Protein AF-A0A5C7ZIJ4-F1 (afdb_monomer_lite)

Foldseek 3Di:
DDDPDDPVVVVVVVVVVVVVVPPPPQPPQPLPDPVLLVVLVVCCVPPVDDSVVVSVVSRD

Radius of gyration: 23.5 Å; chains: 1; bounding box: 43×25×66 Å

Stru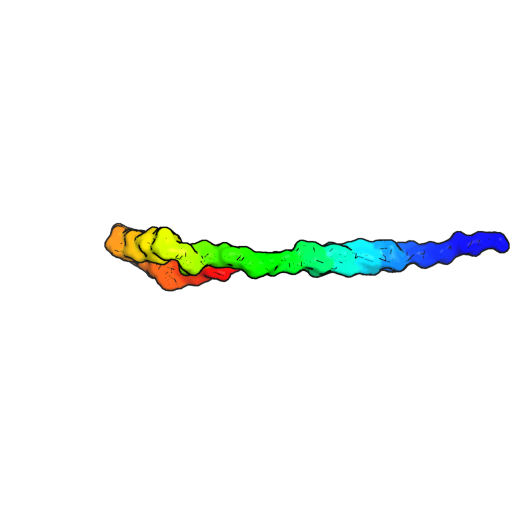cture (mmCIF, N/CA/C/O backbone):
data_AF-A0A5C7ZIJ4-F1
#
_entry.id   AF-A0A5C7ZIJ4-F1
#
loop_
_atom_site.group_PDB
_atom_site.id
_atom_site.type_symbol
_atom_site.label_atom_id
_atom_site.label_alt_id
_atom_site.label_comp_id
_atom_site.label_asym_id
_atom_site.label_entity_id
_atom_site.label_seq_id
_atom_site.pdbx_PDB_ins_code
_atom_site.Cartn_x
_atom_site.Cartn_y
_atom_site.Cartn_z
_atom_site.occupancy
_atom_site.B_iso_or_equiv
_atom_site.auth_seq_id
_atom_site.auth_comp_id
_atom_site.auth_asym_id
_atom_site.auth_atom_id
_atom_site.pdbx_PDB_model_num
ATOM 1 N N . MET A 1 1 ? 30.828 -14.576 -56.025 1.00 47.03 1 MET A N 1
ATOM 2 C CA . MET A 1 1 ? 31.272 -13.685 -54.933 1.00 47.03 1 MET A CA 1
ATOM 3 C C . MET A 1 1 ? 30.153 -12.686 -54.683 1.00 47.03 1 MET A C 1
ATOM 5 O O . MET A 1 1 ? 29.830 -11.968 -55.614 1.00 47.03 1 MET A O 1
ATOM 9 N N . SER A 1 2 ? 29.509 -12.752 -53.515 1.00 40.81 2 SER A N 1
ATOM 10 C CA . SER A 1 2 ? 28.816 -11.658 -52.799 1.00 40.81 2 SER A CA 1
ATOM 11 C C . SER A 1 2 ? 27.666 -12.215 -51.967 1.00 40.81 2 SER A C 1
ATOM 13 O O . SER A 1 2 ? 26.591 -12.548 -52.454 1.00 40.81 2 SER A O 1
ATOM 15 N N . ARG A 1 3 ? 27.974 -12.353 -50.678 1.00 57.94 3 ARG A N 1
ATOM 16 C CA . ARG A 1 3 ? 27.071 -12.666 -49.579 1.00 57.94 3 ARG A CA 1
ATOM 17 C C . ARG A 1 3 ? 26.240 -11.412 -49.309 1.00 57.94 3 ARG A C 1
ATOM 19 O O . ARG A 1 3 ? 26.814 -10.401 -48.923 1.00 57.94 3 ARG A O 1
ATOM 26 N N . ILE A 1 4 ? 24.924 -11.468 -49.478 1.00 57.62 4 ILE A N 1
ATOM 27 C CA . ILE A 1 4 ? 24.025 -10.442 -48.933 1.00 57.62 4 ILE A CA 1
ATOM 28 C C . ILE A 1 4 ? 23.153 -11.161 -47.911 1.00 57.62 4 ILE A C 1
ATOM 30 O O . ILE A 1 4 ? 22.101 -11.721 -48.204 1.00 57.62 4 ILE A O 1
ATOM 34 N N . PHE A 1 5 ? 23.736 -11.268 -46.722 1.00 52.81 5 PHE A N 1
ATOM 35 C CA . PHE A 1 5 ? 23.190 -11.921 -45.546 1.00 52.81 5 PHE A CA 1
ATOM 36 C C . PHE A 1 5 ? 22.015 -11.086 -45.020 1.00 52.81 5 PHE A C 1
ATOM 38 O O . PHE A 1 5 ? 22.089 -9.861 -44.944 1.00 52.81 5 PHE A O 1
ATOM 45 N N . ALA A 1 6 ? 20.924 -11.770 -44.696 1.00 56.62 6 ALA A N 1
ATOM 46 C CA . ALA A 1 6 ? 19.665 -11.236 -44.201 1.00 56.62 6 ALA A CA 1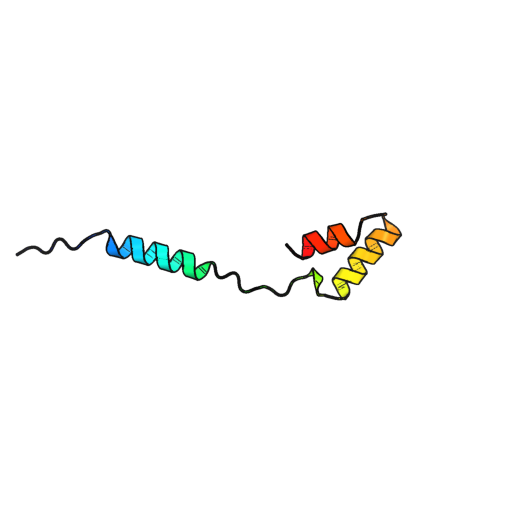
ATOM 47 C C . ALA A 1 6 ? 19.821 -10.126 -43.129 1.00 56.62 6 ALA A C 1
ATOM 49 O O . ALA A 1 6 ? 20.280 -10.421 -42.025 1.00 56.62 6 ALA A O 1
ATOM 50 N N . PRO A 1 7 ? 19.322 -8.892 -43.357 1.00 54.41 7 PRO A N 1
ATOM 51 C CA . PRO A 1 7 ? 19.285 -7.853 -42.321 1.00 54.41 7 PRO A CA 1
ATOM 52 C C . PRO A 1 7 ? 18.167 -8.083 -41.285 1.00 54.41 7 PRO A C 1
ATOM 54 O O . PRO A 1 7 ? 17.993 -7.284 -40.371 1.00 54.41 7 PRO A O 1
ATOM 57 N N . ARG A 1 8 ? 17.382 -9.165 -41.412 1.00 53.88 8 ARG A N 1
ATOM 58 C CA . ARG A 1 8 ? 16.194 -9.430 -40.579 1.00 53.88 8 ARG A CA 1
ATOM 59 C C . ARG A 1 8 ? 16.464 -10.276 -39.336 1.00 53.88 8 ARG A C 1
ATOM 61 O O . ARG A 1 8 ? 15.696 -10.207 -38.385 1.00 53.88 8 ARG A O 1
ATOM 68 N N . LEU A 1 9 ? 17.561 -11.030 -39.326 1.00 56.53 9 LEU A N 1
ATOM 69 C CA . LEU A 1 9 ? 17.991 -11.820 -38.170 1.00 56.53 9 LEU A CA 1
ATOM 70 C C . LEU A 1 9 ? 18.389 -10.961 -36.954 1.00 56.53 9 LEU A C 1
ATOM 72 O O . LEU A 1 9 ? 17.896 -11.254 -35.868 1.00 56.53 9 LEU A O 1
ATOM 76 N N . PRO A 1 10 ? 19.198 -9.887 -37.080 1.00 60.31 10 PRO A N 1
ATOM 77 C CA . PRO A 1 10 ? 19.594 -9.100 -35.910 1.00 60.31 10 PRO A CA 1
ATOM 78 C C . PRO A 1 10 ? 18.416 -8.348 -35.282 1.00 60.31 10 PRO A C 1
ATOM 80 O O . PRO A 1 10 ? 18.353 -8.242 -34.064 1.00 60.31 10 PRO A O 1
ATOM 83 N N . ALA A 1 11 ? 17.456 -7.884 -36.089 1.00 62.94 11 ALA A N 1
ATOM 84 C CA . ALA A 1 11 ? 16.261 -7.197 -35.596 1.00 62.94 11 ALA A CA 1
ATOM 85 C C . ALA A 1 11 ? 15.347 -8.125 -34.774 1.00 62.94 11 ALA A C 1
ATOM 87 O O . ALA A 1 11 ? 14.826 -7.715 -33.740 1.00 62.94 11 ALA A O 1
ATOM 88 N N . LEU A 1 12 ? 15.191 -9.384 -35.200 1.00 61.50 12 LEU A N 1
ATOM 89 C CA . LEU A 1 12 ? 14.424 -10.391 -34.459 1.00 61.50 12 LEU A CA 1
ATOM 90 C C . LEU A 1 12 ? 15.119 -10.795 -33.152 1.00 61.50 12 LEU A C 1
ATOM 92 O O . LEU A 1 12 ? 14.448 -10.979 -32.140 1.00 61.50 12 LEU A O 1
ATOM 96 N N . ILE A 1 13 ? 16.454 -10.879 -33.153 1.00 65.25 13 ILE A N 1
ATOM 97 C CA . ILE A 1 13 ? 17.240 -11.151 -31.941 1.00 65.25 13 ILE A CA 1
ATOM 98 C C . ILE A 1 13 ? 17.126 -9.978 -30.957 1.00 65.25 13 ILE A C 1
ATOM 100 O O . ILE A 1 13 ? 16.873 -10.212 -29.778 1.00 65.25 13 ILE A O 1
ATOM 104 N N . LEU A 1 14 ? 17.223 -8.730 -31.435 1.00 64.44 14 LEU A N 1
ATOM 105 C CA . LEU A 1 14 ? 17.052 -7.536 -30.598 1.00 64.44 14 LEU A CA 1
ATOM 106 C C . LEU A 1 14 ? 15.665 -7.497 -29.941 1.00 64.44 14 LEU A C 1
ATOM 108 O O . LEU A 1 14 ? 15.556 -7.243 -28.742 1.00 64.44 14 LEU A O 1
ATOM 112 N N . LEU A 1 15 ? 14.612 -7.793 -30.709 1.00 64.62 15 LEU A N 1
ATOM 113 C CA . LEU A 1 15 ? 13.240 -7.808 -30.204 1.00 64.62 15 LEU A CA 1
ATOM 114 C C . LEU A 1 15 ? 13.032 -8.910 -29.151 1.00 64.62 15 LEU A C 1
ATOM 116 O O . LEU A 1 15 ? 12.441 -8.643 -28.108 1.00 64.62 15 LEU A O 1
ATOM 120 N N . ALA A 1 16 ? 13.589 -10.107 -29.373 1.00 60.62 16 ALA A N 1
ATOM 121 C CA . ALA A 1 16 ? 13.529 -11.214 -28.418 1.00 60.62 16 ALA A CA 1
ATOM 122 C C . ALA A 1 16 ? 14.279 -10.909 -27.107 1.00 60.62 16 ALA A C 1
ATOM 124 O O . ALA A 1 16 ? 13.790 -11.234 -26.021 1.00 60.62 16 ALA A O 1
ATOM 125 N N . THR A 1 17 ? 15.436 -10.237 -27.184 1.00 60.41 17 THR A N 1
ATOM 126 C CA . THR A 1 17 ? 16.175 -9.803 -25.986 1.00 60.41 17 THR A CA 1
ATOM 127 C C . THR A 1 17 ? 15.435 -8.726 -25.189 1.00 60.41 17 THR A C 1
ATOM 129 O O . THR A 1 17 ? 15.527 -8.711 -23.964 1.00 60.41 17 THR A O 1
ATOM 132 N N . LEU A 1 18 ? 14.646 -7.869 -25.849 1.00 61.41 18 LEU A N 1
ATOM 133 C CA . LEU A 1 18 ? 13.881 -6.808 -25.186 1.00 61.41 18 LEU A CA 1
ATOM 134 C C . LEU A 1 18 ? 12.678 -7.356 -24.396 1.00 61.41 18 LEU A C 1
ATOM 136 O O . LEU A 1 18 ? 12.385 -6.875 -23.303 1.00 61.41 18 LEU A O 1
ATOM 140 N N . THR A 1 19 ? 12.023 -8.405 -24.904 1.00 59.62 19 THR A N 1
ATOM 141 C CA . THR A 1 19 ? 10.947 -9.121 -24.190 1.00 59.62 19 THR A CA 1
ATOM 142 C C . THR A 1 19 ? 11.451 -9.987 -23.035 1.00 59.62 19 THR A C 1
ATOM 144 O O . THR A 1 19 ? 10.726 -10.220 -22.074 1.00 59.62 19 THR A O 1
ATOM 147 N N . ALA A 1 20 ? 12.699 -10.461 -23.087 1.00 55.59 20 ALA A N 1
ATOM 148 C CA . ALA A 1 20 ? 13.290 -11.201 -21.970 1.00 55.59 20 ALA A CA 1
ATOM 149 C C . ALA A 1 20 ? 13.629 -10.274 -20.788 1.00 55.59 20 ALA A C 1
ATOM 151 O O . ALA A 1 20 ? 13.492 -10.677 -19.635 1.00 55.59 20 ALA A O 1
ATOM 152 N N . ALA A 1 21 ? 13.997 -9.018 -21.072 1.00 55.84 21 ALA A N 1
ATOM 153 C CA . ALA A 1 21 ? 14.293 -7.991 -20.070 1.00 55.84 21 ALA A CA 1
ATOM 154 C C . ALA A 1 21 ? 13.048 -7.438 -19.347 1.00 55.84 21 ALA A C 1
ATOM 156 O O . ALA A 1 21 ? 13.183 -6.711 -18.369 1.00 55.84 21 ALA A O 1
ATOM 157 N N . THR A 1 22 ? 11.840 -7.788 -19.802 1.00 58.12 22 THR A N 1
ATOM 158 C CA . THR A 1 22 ? 10.562 -7.438 -19.154 1.00 58.12 22 THR A CA 1
ATOM 159 C C . THR A 1 22 ? 10.059 -8.515 -18.196 1.00 58.12 22 THR A C 1
ATOM 161 O O . THR A 1 22 ? 8.907 -8.465 -17.769 1.00 58.12 22 THR A O 1
ATOM 164 N N . HIS A 1 23 ? 10.918 -9.454 -17.782 1.00 54.03 23 HIS A N 1
ATOM 165 C CA . HIS A 1 23 ? 10.699 -10.147 -16.515 1.00 54.03 23 HIS A CA 1
ATOM 166 C C . HIS A 1 23 ? 10.860 -9.119 -15.393 1.00 54.03 23 HIS A C 1
ATOM 168 O O . HIS A 1 23 ? 11.925 -8.987 -14.793 1.00 54.03 23 HIS A O 1
ATOM 174 N N . ALA A 1 24 ? 9.788 -8.365 -15.139 1.00 54.94 24 ALA A N 1
ATOM 175 C CA . ALA A 1 24 ? 9.542 -7.775 -13.843 1.00 54.94 24 ALA A CA 1
ATOM 176 C C . ALA A 1 24 ? 9.577 -8.951 -12.869 1.00 54.94 24 ALA A C 1
ATOM 178 O O . ALA A 1 24 ? 8.629 -9.730 -12.773 1.00 54.94 24 ALA A O 1
ATOM 179 N N . ALA A 1 25 ? 10.737 -9.150 -12.242 1.00 55.81 25 ALA A N 1
ATOM 180 C CA . ALA A 1 25 ? 10.830 -9.959 -11.048 1.00 55.81 25 ALA A CA 1
ATOM 181 C C . ALA A 1 25 ? 9.671 -9.514 -10.164 1.00 55.81 25 ALA A C 1
ATOM 183 O O . ALA A 1 25 ? 9.490 -8.306 -10.008 1.00 55.81 25 ALA A O 1
ATOM 184 N N . THR A 1 26 ? 8.868 -10.461 -9.677 1.00 59.94 26 THR A N 1
ATOM 185 C CA . THR A 1 26 ? 7.819 -10.203 -8.694 1.00 59.94 26 THR A CA 1
ATOM 186 C C . THR A 1 26 ? 8.471 -9.423 -7.562 1.00 59.94 26 THR A C 1
ATOM 188 O O . THR A 1 26 ? 9.190 -9.992 -6.740 1.00 59.94 26 THR A O 1
ATOM 191 N N . ALA A 1 27 ? 8.357 -8.098 -7.620 1.00 65.19 27 ALA A N 1
ATOM 192 C CA . ALA A 1 27 ? 8.971 -7.234 -6.643 1.00 65.19 27 ALA A CA 1
ATOM 193 C C . ALA A 1 27 ? 8.221 -7.498 -5.337 1.00 65.19 27 ALA A C 1
ATOM 195 O O . ALA A 1 27 ? 7.008 -7.727 -5.388 1.00 65.19 27 ALA A O 1
ATOM 196 N N . PRO A 1 28 ? 8.911 -7.527 -4.188 1.00 67.56 28 PRO A N 1
ATOM 197 C CA . PRO A 1 28 ? 8.217 -7.579 -2.912 1.00 67.56 28 PRO A CA 1
ATOM 198 C C . PRO A 1 28 ? 7.182 -6.451 -2.898 1.00 67.56 28 PRO A C 1
ATOM 200 O O . PRO A 1 28 ? 7.527 -5.289 -3.130 1.00 67.56 28 PRO A O 1
ATOM 203 N N . SER A 1 29 ? 5.911 -6.819 -2.736 1.00 78.69 29 SER A N 1
ATOM 204 C CA . SER A 1 29 ? 4.828 -5.850 -2.738 1.00 78.69 29 SER A CA 1
ATOM 205 C C . SER A 1 29 ? 4.929 -5.005 -1.477 1.00 78.69 29 SER A C 1
ATOM 207 O O . SER A 1 29 ? 5.146 -5.531 -0.386 1.00 78.69 29 SER A O 1
ATOM 209 N N . PHE A 1 30 ? 4.738 -3.694 -1.611 1.00 82.75 30 PHE A N 1
ATOM 210 C CA . PHE A 1 30 ? 4.629 -2.816 -0.446 1.00 82.75 30 PHE A CA 1
ATOM 211 C C . PHE A 1 30 ? 3.413 -3.182 0.418 1.00 82.75 30 PHE A C 1
ATOM 213 O O . PHE A 1 30 ? 3.416 -2.911 1.613 1.00 82.75 30 PHE A O 1
ATOM 220 N N . ALA A 1 31 ? 2.392 -3.826 -0.157 1.00 81.88 31 ALA A N 1
ATOM 221 C CA . ALA A 1 31 ? 1.207 -4.252 0.579 1.00 81.88 31 ALA A CA 1
ATOM 222 C C . ALA A 1 31 ? 1.479 -5.377 1.596 1.00 81.88 31 ALA A C 1
ATOM 224 O O . ALA A 1 31 ? 0.696 -5.535 2.530 1.00 81.88 31 ALA A O 1
ATOM 225 N N . ASP A 1 32 ? 2.578 -6.125 1.449 1.00 81.81 32 ASP A N 1
ATOM 226 C CA . ASP A 1 32 ? 2.976 -7.177 2.395 1.00 81.81 32 ASP A CA 1
ATO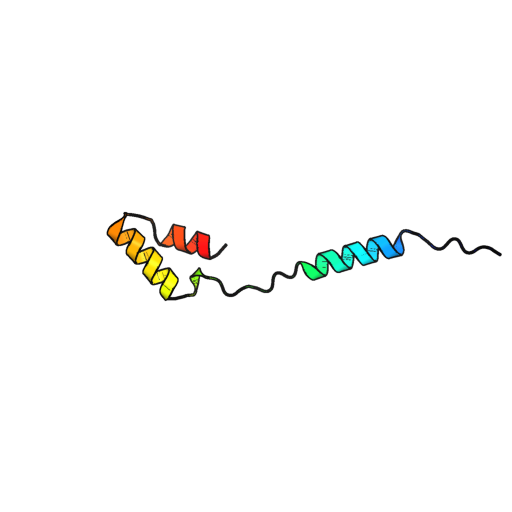M 227 C C . ASP A 1 32 ? 3.768 -6.635 3.605 1.00 81.81 32 ASP A C 1
ATOM 229 O O . ASP A 1 32 ? 4.068 -7.384 4.536 1.00 81.81 32 ASP A O 1
ATOM 233 N N . ASP A 1 33 ? 4.122 -5.344 3.620 1.00 89.31 33 ASP A N 1
ATOM 234 C CA . ASP A 1 33 ? 4.852 -4.727 4.730 1.00 89.31 33 ASP A CA 1
ATOM 235 C C . ASP A 1 33 ? 3.892 -4.294 5.853 1.00 89.31 33 ASP A C 1
ATOM 237 O O . ASP A 1 33 ? 2.985 -3.476 5.660 1.00 89.31 33 ASP A O 1
ATOM 241 N N . GLU A 1 34 ? 4.125 -4.791 7.070 1.00 89.94 34 GLU A N 1
ATOM 242 C CA . GLU A 1 34 ? 3.334 -4.435 8.253 1.00 89.94 34 GLU A CA 1
ATOM 243 C C . GLU A 1 34 ? 3.326 -2.921 8.538 1.00 89.94 34 GLU A C 1
ATOM 245 O O . GLU A 1 34 ? 2.335 -2.389 9.043 1.00 89.94 34 GLU A O 1
ATOM 250 N N . GLN A 1 35 ? 4.392 -2.194 8.180 1.00 92.69 35 GLN A N 1
ATOM 251 C CA . GLN A 1 35 ? 4.458 -0.732 8.299 1.00 92.69 35 GLN A CA 1
ATOM 252 C C . GLN A 1 35 ? 3.444 -0.040 7.375 1.00 92.69 35 GLN A C 1
ATOM 254 O O . GLN A 1 35 ? 2.852 0.976 7.746 1.00 92.69 35 GLN A O 1
ATOM 259 N N . VAL A 1 36 ? 3.218 -0.592 6.183 1.00 91.44 36 VAL A N 1
ATOM 260 C CA . VAL A 1 36 ? 2.305 -0.039 5.173 1.00 91.44 36 VAL A CA 1
ATOM 261 C C . VAL A 1 36 ? 0.857 -0.320 5.556 1.00 91.44 36 VAL A C 1
ATOM 263 O O . VAL A 1 36 ? 0.006 0.566 5.449 1.00 91.44 36 VAL A O 1
ATOM 266 N N . VAL A 1 37 ? 0.586 -1.506 6.103 1.00 91.56 37 VAL A N 1
ATOM 267 C CA . VAL A 1 37 ? -0.719 -1.846 6.687 1.00 91.56 37 VAL A CA 1
ATOM 268 C C . VAL A 1 37 ? -1.053 -0.915 7.855 1.00 91.56 37 VAL A C 1
ATOM 270 O O . VAL A 1 37 ? -2.161 -0.374 7.920 1.00 91.56 37 VAL A O 1
ATOM 273 N N . ALA A 1 38 ? -0.092 -0.661 8.749 1.00 94.81 38 ALA A N 1
ATOM 274 C CA . ALA A 1 38 ? -0.270 0.273 9.859 1.00 94.81 38 ALA A CA 1
ATOM 275 C C . ALA A 1 38 ? -0.522 1.711 9.372 1.00 94.81 38 ALA A C 1
ATOM 277 O O . ALA A 1 38 ? -1.392 2.396 9.909 1.00 94.81 38 ALA A O 1
ATOM 278 N N . PHE A 1 39 ? 0.179 2.154 8.325 1.00 94.12 39 PHE A N 1
ATOM 279 C CA . PHE A 1 39 ? -0.032 3.465 7.710 1.00 94.12 39 PHE A CA 1
ATOM 280 C C . PHE A 1 39 ? -1.427 3.605 7.087 1.00 94.12 39 PHE A C 1
ATOM 282 O O . PHE A 1 39 ? -2.123 4.587 7.347 1.00 94.12 39 PHE A O 1
ATOM 289 N N . ALA A 1 40 ? -1.871 2.614 6.309 1.00 95.06 40 ALA A N 1
ATOM 290 C CA . ALA A 1 40 ? -3.204 2.618 5.711 1.00 95.06 40 ALA A CA 1
ATOM 291 C C . ALA A 1 40 ? -4.302 2.661 6.790 1.00 95.06 40 ALA A C 1
ATOM 293 O O . ALA A 1 40 ? -5.289 3.386 6.654 1.00 95.06 40 ALA A O 1
ATOM 294 N N . ARG A 1 41 ? -4.096 1.950 7.907 1.00 94.94 41 ARG A N 1
ATOM 295 C CA . ARG A 1 41 ? -4.993 1.978 9.072 1.00 94.94 41 ARG A CA 1
ATOM 296 C C . ARG A 1 41 ? -4.974 3.314 9.816 1.00 94.94 41 ARG A C 1
ATOM 298 O O . ARG A 1 41 ? -6.035 3.759 10.246 1.00 94.94 41 ARG A O 1
ATOM 305 N N . ASP A 1 42 ? -3.822 3.972 9.944 1.00 96.25 42 ASP A N 1
ATOM 306 C CA . ASP A 1 42 ? -3.729 5.321 10.527 1.00 96.25 42 ASP A CA 1
ATOM 307 C C . ASP A 1 42 ? -4.494 6.347 9.674 1.00 96.25 42 ASP A C 1
ATOM 309 O O . ASP A 1 42 ? -5.255 7.163 10.200 1.00 96.25 42 ASP A O 1
ATOM 313 N N . LEU A 1 43 ? -4.366 6.260 8.346 1.00 95.44 43 LEU A N 1
ATOM 314 C CA . LEU A 1 43 ? -5.100 7.118 7.415 1.00 95.44 43 LEU A CA 1
ATOM 315 C C . LEU A 1 43 ? -6.612 6.881 7.458 1.00 95.44 43 LEU A C 1
ATOM 317 O O . LEU A 1 43 ? -7.381 7.844 7.419 1.00 95.44 43 LEU A O 1
ATOM 321 N N . GLU A 1 44 ? -7.054 5.630 7.571 1.00 96.00 44 GLU A N 1
ATOM 322 C CA . GLU A 1 44 ? -8.474 5.324 7.754 1.00 96.00 44 GLU A CA 1
ATOM 323 C C . GLU A 1 44 ? -9.011 5.951 9.045 1.00 96.00 44 GLU A C 1
ATOM 325 O O . GLU A 1 44 ? -10.029 6.642 9.022 1.00 96.00 44 GLU A O 1
ATOM 330 N N . GLN A 1 45 ? -8.296 5.793 10.160 1.00 96.06 45 GLN A N 1
ATOM 331 C CA . GLN A 1 45 ? -8.749 6.287 11.463 1.00 96.06 45 GLN A CA 1
ATOM 332 C C . GLN A 1 45 ? -8.760 7.816 11.557 1.00 96.06 45 GLN A C 1
ATOM 334 O O . GLN A 1 45 ? -9.662 8.394 12.164 1.00 96.06 45 GLN A O 1
ATOM 339 N N . ARG A 1 46 ? -7.756 8.487 10.985 1.00 96.69 46 ARG A N 1
ATOM 340 C CA . ARG A 1 46 ?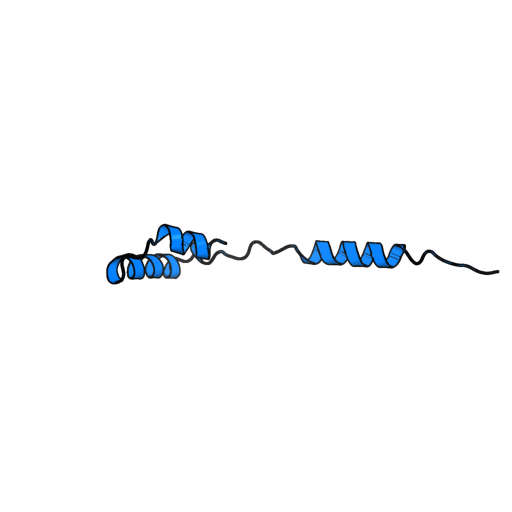 -7.569 9.939 11.149 1.00 96.69 46 ARG A CA 1
ATOM 341 C C . ARG A 1 46 ? -8.245 10.764 10.069 1.00 96.69 46 ARG A C 1
ATOM 343 O O . ARG A 1 46 ? -8.610 11.912 10.318 1.00 96.69 46 ARG A O 1
ATOM 350 N N . HIS A 1 47 ? -8.370 10.202 8.874 1.00 94.44 47 HIS A N 1
ATOM 351 C CA . HIS A 1 47 ? -8.790 10.934 7.685 1.00 94.44 47 HIS A CA 1
ATOM 352 C C . HIS A 1 47 ? -9.969 10.269 6.958 1.00 94.44 47 HIS A C 1
ATOM 354 O O . HIS A 1 47 ? -10.497 10.867 6.024 1.00 94.44 47 HIS A O 1
ATOM 360 N N . GLY A 1 48 ? -10.412 9.078 7.384 1.00 92.31 48 GLY A N 1
ATOM 361 C CA . GLY A 1 48 ? -11.540 8.369 6.774 1.00 92.31 48 GLY A CA 1
ATOM 362 C C . GLY A 1 48 ? -11.218 7.741 5.416 1.00 92.31 48 GLY A C 1
ATOM 363 O O . GLY A 1 48 ? -12.138 7.474 4.646 1.00 92.31 48 GLY A O 1
ATOM 364 N N . PHE A 1 49 ? -9.935 7.537 5.096 1.00 94.50 49 PHE A N 1
ATOM 365 C CA . PHE A 1 49 ? -9.533 6.797 3.893 1.00 94.50 49 PHE A CA 1
ATOM 366 C C . PHE A 1 49 ? -9.952 5.330 3.970 1.00 94.50 49 PHE A C 1
ATOM 368 O O . PHE A 1 49 ? -10.017 4.762 5.049 1.00 94.50 49 PHE A O 1
ATOM 375 N N . ASN A 1 50 ? -10.169 4.683 2.827 1.00 93.88 50 ASN A N 1
ATOM 376 C CA . ASN A 1 50 ? -10.366 3.238 2.781 1.00 93.88 50 ASN A CA 1
ATOM 377 C C . ASN A 1 50 ? -8.999 2.533 2.755 1.00 93.88 50 ASN A C 1
ATOM 379 O O . ASN A 1 50 ? -8.269 2.629 1.766 1.00 93.88 50 ASN A O 1
ATOM 383 N N . ALA A 1 51 ? -8.642 1.849 3.846 1.00 9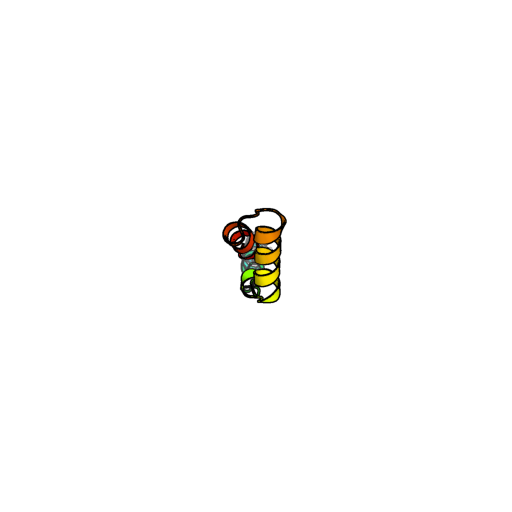3.69 51 ALA A N 1
ATOM 384 C CA . ALA A 1 51 ? -7.346 1.184 3.957 1.00 93.69 51 ALA A CA 1
ATOM 385 C C . ALA A 1 51 ? -7.170 0.055 2.927 1.00 93.69 51 ALA A C 1
ATOM 387 O O . ALA A 1 51 ? -6.070 -0.121 2.411 1.00 93.69 51 ALA A O 1
ATOM 388 N N . ASP A 1 52 ? -8.235 -0.679 2.601 1.00 91.50 52 ASP A N 1
ATOM 389 C CA . ASP A 1 52 ? -8.205 -1.793 1.650 1.00 91.50 52 ASP A CA 1
ATOM 390 C C . ASP A 1 52 ? -8.013 -1.312 0.203 1.00 91.50 52 ASP A C 1
ATOM 392 O O . ASP A 1 52 ? -7.229 -1.901 -0.541 1.00 91.50 52 ASP A O 1
ATOM 396 N N . GLU A 1 53 ? -8.650 -0.203 -0.195 1.00 93.69 53 GLU A N 1
ATOM 397 C CA . GLU A 1 53 ? -8.379 0.424 -1.501 1.00 93.69 53 GLU A CA 1
ATOM 398 C C . GLU A 1 53 ? -6.938 0.942 -1.588 1.00 93.69 53 GLU A C 1
ATOM 400 O O . GLU A 1 53 ? -6.283 0.771 -2.617 1.00 93.69 53 GLU A O 1
ATOM 405 N N . LEU A 1 54 ? -6.424 1.541 -0.509 1.00 92.44 54 LEU A N 1
ATOM 406 C CA . LEU A 1 54 ? -5.059 2.065 -0.463 1.00 92.44 54 LEU A CA 1
ATOM 407 C C . LEU A 1 54 ? -4.014 0.938 -0.531 1.00 92.44 54 LEU A C 1
ATOM 409 O O . LEU A 1 54 ? -3.038 1.038 -1.271 1.00 92.44 54 LEU A O 1
ATOM 413 N N . LEU A 1 55 ? -4.241 -0.161 0.192 1.00 92.19 55 LEU A N 1
ATOM 414 C CA . LEU A 1 55 ? -3.396 -1.355 0.131 1.00 92.19 55 LEU A CA 1
ATOM 415 C C . LEU A 1 55 ? -3.463 -2.027 -1.243 1.00 92.19 55 LEU A C 1
ATOM 417 O O . LEU A 1 55 ? -2.434 -2.462 -1.753 1.00 92.19 55 LEU A O 1
ATOM 421 N N . GLY A 1 56 ? -4.635 -2.035 -1.884 1.00 90.25 56 GLY A N 1
ATOM 422 C CA . GLY A 1 56 ? -4.787 -2.486 -3.266 1.00 90.25 56 GLY A CA 1
ATOM 423 C C . GLY A 1 56 ? -3.922 -1.692 -4.250 1.00 90.25 56 GLY A C 1
ATOM 424 O O . GLY A 1 56 ? -3.336 -2.281 -5.153 1.00 90.25 56 GLY A O 1
ATOM 425 N N . GLN A 1 57 ? -3.768 -0.381 -4.040 1.00 88.81 57 GLN A N 1
ATOM 426 C CA . GLN A 1 57 ? -2.876 0.458 -4.849 1.00 88.81 57 GLN A CA 1
ATOM 427 C C . GLN A 1 57 ? -1.392 0.194 -4.576 1.00 88.81 57 GLN A C 1
ATOM 429 O O . GLN A 1 57 ? -0.588 0.277 -5.498 1.00 88.81 57 GLN A O 1
ATOM 434 N N . PHE A 1 58 ? -1.019 -0.151 -3.341 1.00 88.19 58 PHE A N 1
ATOM 435 C CA . PHE A 1 58 ? 0.350 -0.572 -3.014 1.00 88.19 58 PHE A CA 1
ATOM 436 C C . PHE A 1 58 ? 0.697 -1.978 -3.530 1.00 88.19 58 PHE A C 1
ATOM 438 O O . PHE A 1 58 ? 1.875 -2.336 -3.583 1.00 88.19 58 PHE A O 1
ATOM 445 N N . ALA A 1 59 ? -0.317 -2.767 -3.900 1.00 84.62 59 ALA A N 1
ATOM 446 C CA . ALA A 1 59 ? -0.170 -4.101 -4.472 1.00 84.62 59 ALA A CA 1
ATOM 447 C C . ALA A 1 59 ? -0.049 -4.128 -6.008 1.00 84.62 59 ALA A C 1
ATOM 449 O O . ALA A 1 59 ? 0.285 -5.182 -6.556 1.00 84.62 59 ALA A O 1
ATOM 450 N N . GLN A 1 60 ? -0.328 -3.008 -6.689 1.00 78.06 60 GLN A N 1
ATOM 451 C CA . GLN A 1 60 ? -0.183 -2.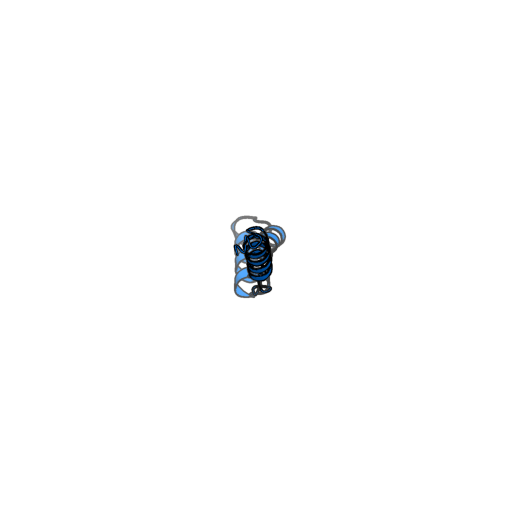840 -8.145 1.00 78.06 60 GLN A CA 1
ATOM 452 C C . GLN A 1 60 ? 1.255 -2.516 -8.555 1.00 78.06 60 GLN A C 1
ATOM 454 O O . GLN A 1 60 ? 1.637 -2.968 -9.659 1.00 78.06 60 GLN A O 1
#

Secondary structure (DSSP, 8-state):
------THHHHHHHHHHHHHTT----PPPGGG-HHHHHHHHHHHHHH---HHHHHHHHT-

pLDDT: mean 75.56, std 17.23, range [40.81, 96.69]

Sequence (60 aa):
MSRIFAPRLPALILLATLTAATHAATAPSFADDEQVVAFARDLEQRHGFNADELLGQFAQ